Protein AF-A0A662SVB3-F1 (afdb_monomer)

pLDDT: mean 81.35, std 15.78, range [46.25, 95.31]

Mean predicted aligned error: 8.28 Å

Structure (mmCIF, N/CA/C/O backbone):
data_AF-A0A662SVB3-F1
#
_entry.id   AF-A0A662SVB3-F1
#
loop_
_atom_site.group_PDB
_atom_site.id
_atom_site.type_symbol
_atom_site.label_atom_id
_atom_site.label_alt_id
_atom_site.label_comp_id
_atom_site.label_asym_id
_atom_site.label_entity_id
_atom_site.label_seq_id
_atom_site.pdbx_PDB_ins_code
_atom_site.Cartn_x
_atom_site.Cartn_y
_atom_site.Cartn_z
_atom_site.occupancy
_atom_site.B_iso_or_equiv
_atom_site.auth_seq_id
_atom_site.auth_comp_id
_atom_site.auth_asym_id
_atom_site.auth_atom_id
_atom_site.pdbx_PDB_model_num
ATOM 1 N N . GLY A 1 1 ? -11.362 -13.127 -9.800 1.00 82.69 1 GLY A N 1
ATOM 2 C CA . GLY A 1 1 ? -10.386 -12.028 -9.662 1.00 82.69 1 GLY A CA 1
ATOM 3 C C . GLY A 1 1 ? -9.469 -12.337 -8.501 1.00 82.69 1 GLY A C 1
ATOM 4 O O . GLY A 1 1 ? -9.896 -13.052 -7.604 1.00 82.69 1 GLY A O 1
ATOM 5 N N . VAL A 1 2 ? -8.232 -11.847 -8.536 1.00 94.56 2 VAL A N 1
ATOM 6 C CA . VAL A 1 2 ? -7.239 -12.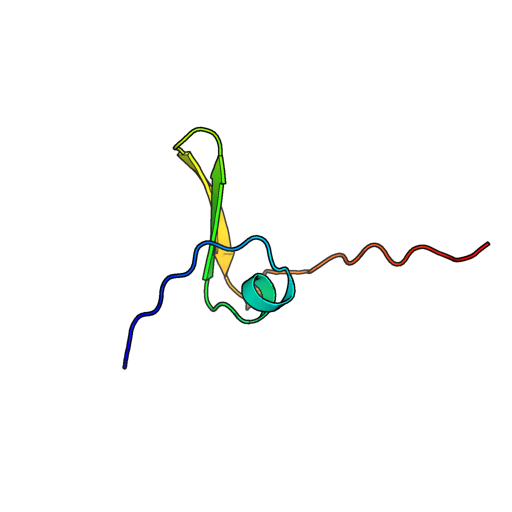050 -7.471 1.00 94.56 2 VAL A CA 1
ATOM 7 C C . VAL A 1 2 ? -6.942 -10.701 -6.829 1.00 94.56 2 VAL A C 1
ATOM 9 O O . VAL A 1 2 ? -6.807 -9.706 -7.536 1.00 94.56 2 VAL A O 1
ATOM 12 N N . THR A 1 3 ? -6.852 -10.672 -5.503 1.00 94.62 3 THR A N 1
ATOM 13 C CA . THR A 1 3 ? -6.443 -9.481 -4.753 1.00 94.62 3 THR A CA 1
ATOM 14 C C . THR A 1 3 ? -4.941 -9.535 -4.521 1.00 94.62 3 THR A C 1
ATOM 16 O O . THR A 1 3 ? -4.438 -10.529 -4.002 1.00 94.62 3 THR A O 1
ATOM 19 N N . VAL A 1 4 ? -4.235 -8.463 -4.877 1.00 93.31 4 VAL A N 1
ATOM 20 C CA . VAL A 1 4 ? -2.787 -8.335 -4.679 1.00 93.31 4 VAL A CA 1
ATOM 21 C C . VAL A 1 4 ? -2.510 -7.114 -3.811 1.00 93.31 4 VAL A C 1
ATOM 23 O O . VAL A 1 4 ? -3.066 -6.042 -4.038 1.00 93.31 4 VAL A O 1
ATOM 26 N N . MET A 1 5 ? -1.649 -7.285 -2.809 1.00 93.62 5 MET A N 1
ATOM 27 C CA . MET A 1 5 ? -1.143 -6.207 -1.963 1.00 93.62 5 MET A CA 1
ATOM 28 C C . MET A 1 5 ? 0.380 -6.202 -2.045 1.00 93.62 5 MET A C 1
ATOM 30 O O . MET A 1 5 ? 1.007 -7.253 -1.933 1.00 93.62 5 MET A O 1
ATOM 34 N N . ALA A 1 6 ? 0.968 -5.023 -2.222 1.00 92.88 6 ALA A N 1
ATOM 35 C CA . ALA A 1 6 ? 2.411 -4.841 -2.258 1.00 92.88 6 ALA A CA 1
ATOM 36 C C . ALA A 1 6 ? 2.804 -3.642 -1.391 1.00 92.88 6 ALA A C 1
ATOM 38 O O . ALA A 1 6 ? 2.155 -2.598 -1.434 1.00 92.88 6 ALA A O 1
ATOM 39 N N . ALA A 1 7 ? 3.876 -3.796 -0.614 1.00 94.25 7 ALA A N 1
ATOM 40 C CA . ALA A 1 7 ? 4.539 -2.705 0.086 1.00 94.25 7 ALA A CA 1
ATOM 41 C C . ALA A 1 7 ? 5.834 -2.403 -0.666 1.00 94.25 7 ALA A C 1
ATOM 43 O O . ALA A 1 7 ? 6.726 -3.246 -0.742 1.00 94.25 7 ALA A O 1
ATOM 44 N N . THR A 1 8 ? 5.905 -1.234 -1.290 1.00 93.12 8 THR A N 1
ATOM 45 C CA . THR A 1 8 ? 7.017 -0.873 -2.167 1.00 93.12 8 THR A CA 1
ATOM 46 C C . THR A 1 8 ? 7.293 0.619 -2.101 1.00 93.12 8 THR A C 1
ATOM 48 O O . THR A 1 8 ? 6.398 1.418 -1.831 1.00 93.12 8 THR A O 1
ATOM 51 N N . HIS A 1 9 ? 8.544 0.976 -2.371 1.00 90.50 9 HIS A N 1
ATOM 52 C CA . HIS A 1 9 ? 8.972 2.352 -2.604 1.00 90.50 9 HIS A CA 1
ATOM 53 C C . HIS A 1 9 ? 9.198 2.650 -4.094 1.00 90.50 9 HIS A C 1
ATOM 55 O O . HIS A 1 9 ? 9.497 3.788 -4.445 1.00 90.50 9 HIS A O 1
ATOM 61 N N . ASP A 1 10 ? 9.061 1.654 -4.975 1.00 91.06 10 ASP A N 1
ATOM 62 C CA . ASP A 1 10 ? 9.202 1.854 -6.416 1.00 91.06 10 ASP A CA 1
ATOM 63 C C . ASP A 1 10 ? 8.025 2.683 -6.951 1.00 91.06 10 ASP A C 1
ATOM 65 O O . ASP A 1 10 ? 6.862 2.274 -6.890 1.00 91.06 10 ASP A O 1
ATOM 69 N N . LEU A 1 11 ? 8.336 3.859 -7.500 1.00 87.62 11 LEU A N 1
ATOM 70 C CA . LEU A 1 11 ? 7.341 4.791 -8.027 1.00 87.62 11 LEU A CA 1
ATOM 71 C C . LEU A 1 11 ? 6.556 4.224 -9.218 1.00 87.62 11 LEU A C 1
ATOM 73 O O . LEU A 1 11 ? 5.387 4.564 -9.376 1.00 87.62 11 LEU A O 1
ATOM 77 N N . LYS A 1 12 ? 7.150 3.347 -10.036 1.00 88.56 12 LYS A N 1
ATOM 78 C CA . LYS A 1 12 ? 6.453 2.688 -11.153 1.00 88.56 12 LYS A CA 1
ATOM 79 C C . LYS A 1 12 ? 5.406 1.712 -10.635 1.00 88.56 12 LYS A C 1
ATOM 81 O O . LYS A 1 12 ? 4.313 1.638 -11.189 1.00 88.56 12 LYS A O 1
ATOM 86 N N . MET A 1 13 ? 5.725 0.989 -9.562 1.00 89.62 13 MET A N 1
ATOM 87 C CA . MET A 1 13 ? 4.776 0.084 -8.908 1.00 89.62 13 MET A CA 1
ATOM 88 C C . MET A 1 13 ? 3.638 0.844 -8.223 1.00 89.62 13 MET A C 1
ATOM 90 O O . MET A 1 13 ? 2.482 0.427 -8.299 1.00 89.62 13 MET A O 1
ATOM 94 N N . ILE A 1 14 ? 3.955 1.968 -7.575 1.00 89.00 14 ILE A N 1
ATOM 95 C CA . ILE A 1 14 ? 2.954 2.861 -6.980 1.00 89.00 14 ILE A CA 1
ATOM 96 C C . ILE A 1 14 ? 2.034 3.415 -8.070 1.00 89.00 14 ILE A C 1
ATOM 98 O O . ILE A 1 14 ? 0.822 3.413 -7.878 1.00 89.00 14 ILE A O 1
ATOM 102 N N . ASP A 1 15 ? 2.590 3.812 -9.221 1.00 84.88 15 ASP A N 1
ATOM 103 C CA . ASP A 1 15 ? 1.807 4.298 -10.352 1.00 84.88 15 ASP A CA 1
ATOM 104 C C . ASP A 1 15 ? 0.774 3.249 -10.784 1.00 84.88 15 ASP A C 1
ATOM 106 O O . ASP A 1 15 ? -0.420 3.495 -10.679 1.00 84.88 15 ASP A O 1
ATOM 110 N N . VAL A 1 16 ? 1.182 2.039 -11.172 1.00 88.56 16 VAL A N 1
ATOM 111 C CA . VAL A 1 16 ? 0.255 1.028 -11.730 1.00 88.56 16 VAL A CA 1
ATOM 11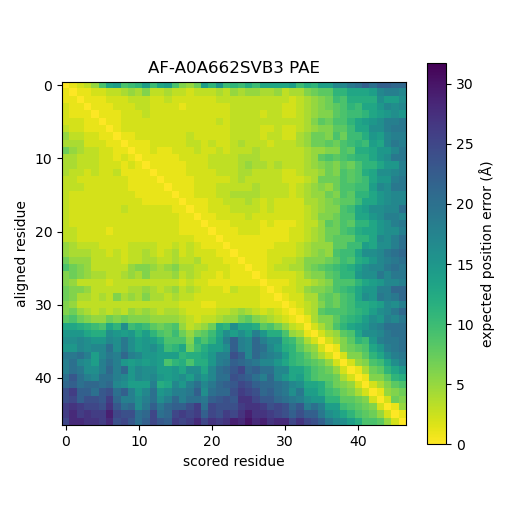2 C C . VAL A 1 16 ? -0.768 0.451 -10.738 1.00 88.56 16 VAL A C 1
ATOM 114 O O . VAL A 1 16 ? -1.634 -0.317 -11.152 1.00 88.56 16 VAL A O 1
ATOM 117 N N . SER A 1 17 ? -0.699 0.801 -9.453 1.00 91.06 17 SER A N 1
ATOM 118 C 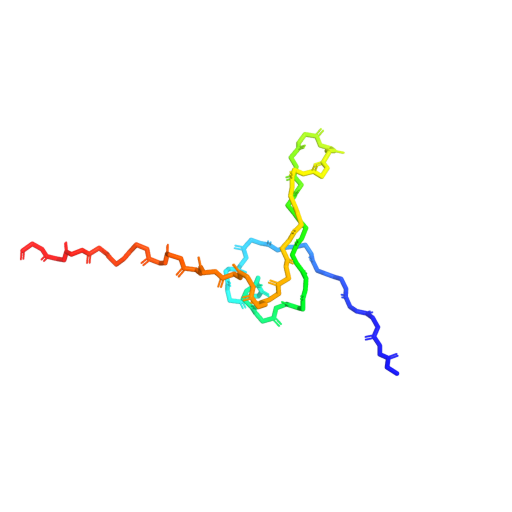CA . SER A 1 17 ? -1.581 0.268 -8.412 1.00 91.06 17 SER A CA 1
ATOM 119 C C . SER A 1 17 ? -2.977 0.904 -8.435 1.00 91.06 17 SER A C 1
ATOM 121 O O . SER A 1 17 ? -3.127 2.119 -8.550 1.00 91.06 17 SER A O 1
ATOM 123 N N . ASP A 1 18 ? -4.025 0.096 -8.238 1.00 89.88 18 ASP A N 1
ATOM 124 C CA . ASP A 1 18 ? -5.416 0.582 -8.196 1.00 89.88 18 ASP A CA 1
ATOM 125 C C . ASP A 1 18 ? -5.676 1.555 -7.028 1.00 89.88 18 ASP A C 1
ATOM 127 O O . ASP A 1 18 ? -6.470 2.503 -7.131 1.00 89.88 18 ASP A O 1
ATOM 131 N N . ARG A 1 19 ? -5.007 1.313 -5.893 1.00 90.56 19 ARG A N 1
ATOM 132 C CA . ARG A 1 19 ? -5.099 2.097 -4.658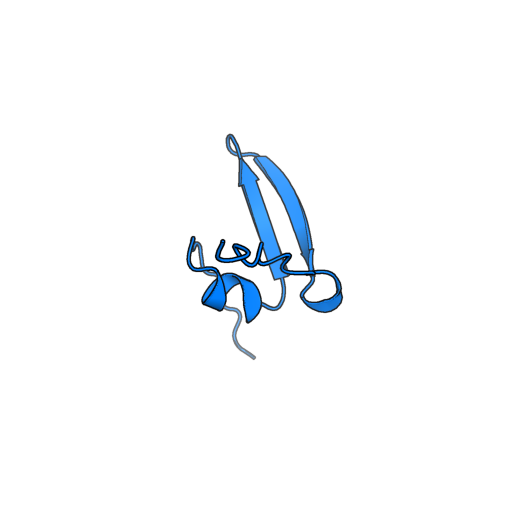 1.00 90.56 19 ARG A CA 1
ATOM 133 C C . ARG A 1 19 ? -3.754 2.124 -3.948 1.00 90.56 19 ARG A C 1
ATOM 135 O O . ARG A 1 19 ? -3.109 1.090 -3.809 1.00 90.56 19 ARG A O 1
ATOM 142 N N . ILE A 1 20 ? -3.398 3.289 -3.425 1.00 92.69 20 ILE A N 1
ATOM 143 C CA . ILE A 1 20 ? -2.160 3.508 -2.679 1.00 92.69 20 ILE A CA 1
ATOM 144 C C . ILE A 1 20 ? -2.533 3.914 -1.255 1.00 92.69 20 ILE A C 1
ATOM 146 O O . ILE A 1 20 ? -3.338 4.823 -1.048 1.00 92.69 20 ILE A O 1
ATOM 150 N N . VAL A 1 21 ? -1.962 3.229 -0.266 1.00 93.62 21 VAL A N 1
ATOM 151 C CA . VAL A 1 21 ? -2.147 3.534 1.158 1.00 93.62 21 VAL A CA 1
ATOM 152 C C . VAL A 1 21 ? -0.808 3.982 1.721 1.00 93.62 21 VAL A C 1
ATOM 154 O O . VAL A 1 21 ? 0.147 3.210 1.758 1.00 93.62 21 VAL A O 1
ATOM 157 N N . TRP A 1 22 ? -0.740 5.230 2.168 1.00 92.94 22 TRP A N 1
ATOM 158 C CA . TRP A 1 22 ? 0.467 5.801 2.748 1.00 92.94 22 TRP A CA 1
ATOM 159 C C . TRP A 1 22 ? 0.475 5.536 4.247 1.00 92.94 22 TRP A C 1
ATOM 161 O O . TRP A 1 22 ? -0.440 5.949 4.963 1.00 92.94 22 TRP A O 1
ATOM 171 N N . LEU A 1 23 ? 1.510 4.851 4.718 1.00 92.69 23 LEU A N 1
ATOM 172 C CA . LEU A 1 23 ? 1.689 4.494 6.120 1.00 92.69 23 LEU A CA 1
ATOM 173 C C . LEU A 1 23 ? 2.828 5.319 6.716 1.00 92.69 23 LEU A C 1
ATOM 175 O O . LEU A 1 23 ? 3.897 5.430 6.118 1.00 92.69 23 LEU A O 1
ATOM 179 N N . ARG A 1 24 ? 2.607 5.877 7.906 1.00 94.00 24 ARG A N 1
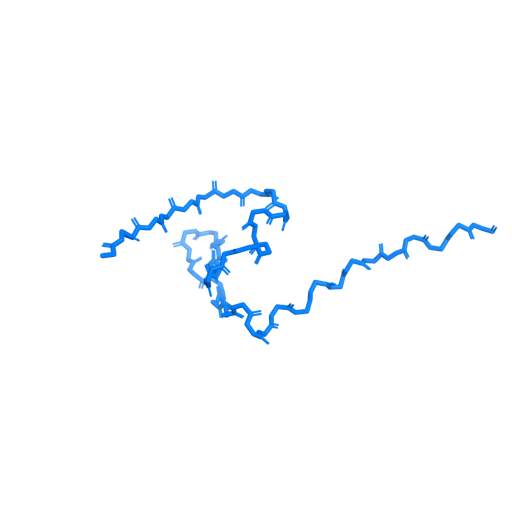ATOM 180 C CA . ARG A 1 24 ? 3.632 6.569 8.693 1.00 94.00 24 ARG A CA 1
ATOM 181 C C . ARG A 1 24 ? 3.357 6.356 10.177 1.00 94.00 24 ARG A C 1
ATOM 183 O O . ARG A 1 24 ? 2.214 6.474 10.609 1.00 94.00 24 ARG A O 1
ATOM 190 N N . ASP A 1 25 ? 4.392 6.009 10.937 1.00 95.31 25 ASP A N 1
ATOM 191 C CA . ASP A 1 25 ? 4.320 5.795 12.391 1.00 95.31 25 ASP A CA 1
ATOM 192 C C . ASP A 1 25 ? 3.202 4.818 12.813 1.00 95.31 25 ASP A C 1
ATOM 194 O O . ASP A 1 25 ? 2.454 5.051 13.762 1.00 95.31 25 ASP A O 1
ATOM 198 N N . GLY A 1 26 ? 3.039 3.727 12.053 1.00 94.31 26 GLY A N 1
ATOM 199 C CA . GLY A 1 26 ? 2.014 2.704 12.298 1.00 94.31 26 GLY A CA 1
ATOM 200 C C . GLY A 1 26 ? 0.577 3.141 11.989 1.00 94.31 26 GLY A C 1
ATOM 201 O O . GLY A 1 26 ? -0.360 2.396 12.269 1.00 94.31 26 GLY A O 1
ATOM 202 N N . LYS A 1 27 ? 0.381 4.331 11.407 1.00 94.81 27 LYS A N 1
ATOM 203 C CA . LYS A 1 27 ? -0.932 4.886 11.063 1.00 94.81 27 LYS A CA 1
ATOM 204 C C . LYS A 1 27 ? -1.068 5.106 9.561 1.00 94.81 27 LYS A C 1
ATOM 206 O O . LYS A 1 27 ? -0.095 5.380 8.859 1.00 94.81 27 LYS A O 1
ATOM 211 N N . ILE A 1 28 ? -2.303 5.020 9.072 1.00 94.50 28 ILE A N 1
ATOM 212 C CA . ILE A 1 28 ? -2.644 5.436 7.710 1.00 94.50 28 ILE A CA 1
ATOM 213 C C . ILE A 1 28 ? -2.642 6.960 7.677 1.00 94.50 28 ILE A C 1
ATOM 215 O O . ILE A 1 28 ? -3.419 7.602 8.380 1.00 94.50 28 ILE A O 1
ATOM 219 N N . GLN A 1 29 ? -1.765 7.529 6.859 1.00 94.31 29 GLN A N 1
ATOM 220 C CA . GLN A 1 29 ? -1.6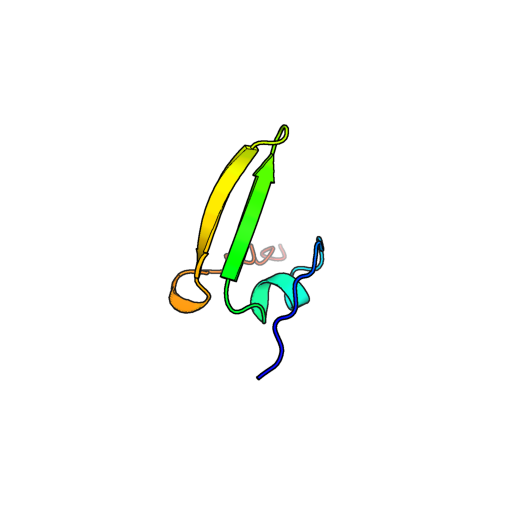66 8.969 6.670 1.00 94.31 29 GLN A CA 1
ATOM 221 C C . GLN A 1 29 ? -2.638 9.457 5.592 1.00 94.31 29 GLN A C 1
ATOM 223 O O . GLN A 1 29 ? -3.314 10.463 5.787 1.00 94.31 29 GLN A O 1
ATOM 228 N N . ARG A 1 30 ? -2.701 8.760 4.450 1.00 89.69 30 ARG A N 1
ATOM 229 C CA . ARG A 1 30 ? -3.630 9.068 3.353 1.00 89.69 30 ARG A CA 1
ATOM 230 C C . ARG A 1 30 ? -3.879 7.846 2.471 1.00 89.69 30 ARG A C 1
ATOM 232 O O . ARG A 1 30 ? -3.061 6.926 2.431 1.00 89.69 30 ARG A O 1
ATOM 239 N N . ILE A 1 31 ? -5.003 7.849 1.763 1.00 90.88 31 ILE A N 1
ATOM 240 C CA . ILE A 1 31 ? -5.372 6.820 0.786 1.00 90.88 31 ILE A CA 1
ATOM 241 C C . ILE A 1 31 ? -5.676 7.525 -0.529 1.00 90.88 31 ILE A C 1
ATOM 243 O O . ILE A 1 31 ? -6.520 8.414 -0.560 1.00 90.88 31 ILE A O 1
ATOM 247 N N . GLU A 1 32 ? -5.015 7.109 -1.601 1.00 88.38 32 GLU A N 1
ATOM 248 C CA . GLU A 1 32 ? -5.198 7.654 -2.946 1.00 88.38 32 GLU A CA 1
ATOM 249 C C . GLU A 1 32 ? -5.745 6.562 -3.872 1.00 88.38 32 GLU A C 1
ATOM 251 O O . GLU A 1 32 ? -5.371 5.387 -3.774 1.00 88.38 32 GLU A O 1
ATOM 256 N N . LYS A 1 33 ? -6.649 6.936 -4.780 1.00 81.06 33 LYS A N 1
ATOM 257 C CA . LYS A 1 33 ? -7.085 6.077 -5.894 1.00 81.06 33 LYS A CA 1
ATOM 258 C C . LYS A 1 33 ? -6.320 6.487 -7.148 1.00 81.06 33 LYS A C 1
ATOM 260 O O . LYS A 1 33 ? -6.082 7.675 -7.330 1.00 81.06 33 LYS A O 1
ATOM 265 N N . ARG A 1 34 ? -6.022 5.553 -8.061 1.00 68.88 34 ARG A N 1
ATOM 266 C CA . ARG A 1 34 ? -5.241 5.840 -9.288 1.00 68.88 34 ARG A CA 1
ATOM 267 C C . ARG A 1 34 ? -5.707 7.079 -10.074 1.00 68.88 34 ARG A C 1
ATOM 269 O O . ARG A 1 34 ? -4.879 7.805 -10.603 1.00 68.88 34 ARG A O 1
ATOM 276 N N . LYS A 1 35 ? -7.013 7.377 -10.100 1.00 62.47 35 LYS A N 1
ATOM 277 C CA . LYS A 1 35 ? -7.572 8.565 -10.783 1.00 62.47 35 LYS A CA 1
ATOM 278 C C . LYS A 1 35 ? -7.174 9.921 -10.168 1.00 62.47 35 LYS A C 1
ATOM 280 O O . LYS A 1 35 ? -7.371 10.938 -10.817 1.00 62.47 35 LYS A O 1
ATOM 285 N N . GLU A 1 36 ? -6.641 9.944 -8.949 1.00 57.50 36 GLU A N 1
ATOM 286 C CA . GLU A 1 36 ? -6.253 11.158 -8.210 1.00 57.50 36 GLU A CA 1
ATOM 287 C C . GLU A 1 36 ? -4.727 11.332 -8.101 1.00 57.50 36 GLU A C 1
ATOM 289 O O . GLU A 1 36 ? -4.249 12.363 -7.625 1.00 57.50 36 GLU A O 1
ATOM 294 N N . VAL A 1 37 ? -3.941 10.352 -8.562 1.00 57.94 37 VAL A N 1
ATOM 295 C CA . VAL A 1 37 ? -2.480 10.382 -8.448 1.00 57.94 37 VAL A CA 1
ATOM 296 C C . VAL A 1 37 ? -1.904 11.257 -9.560 1.00 57.94 37 VAL A C 1
ATOM 298 O O . VAL A 1 37 ? -1.580 10.797 -10.652 1.00 57.94 37 VAL A O 1
ATOM 301 N N . SER A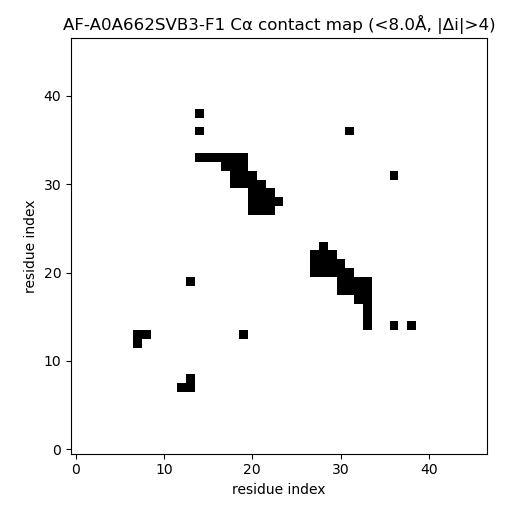 1 38 ? -1.752 12.550 -9.281 1.00 54.88 38 SER A N 1
ATOM 302 C CA . SER A 1 38 ? -0.861 13.408 -10.065 1.00 54.88 38 SER A CA 1
ATOM 303 C C . SER A 1 38 ? 0.572 13.193 -9.574 1.00 54.88 38 SER A C 1
ATOM 305 O O . SER A 1 38 ? 1.024 13.829 -8.622 1.00 54.88 38 SER A O 1
ATOM 307 N N . LEU A 1 39 ? 1.304 12.261 -10.195 1.00 59.81 39 LEU A N 1
ATOM 308 C CA . LEU A 1 39 ? 2.753 12.161 -10.001 1.00 59.81 39 LEU A CA 1
ATOM 309 C C . LEU A 1 39 ? 3.385 13.454 -10.533 1.00 59.81 39 LEU A C 1
ATOM 311 O O . LEU A 1 39 ? 3.706 13.569 -11.715 1.00 59.81 39 LEU A O 1
ATOM 315 N N . ARG A 1 40 ? 3.555 14.454 -9.659 1.00 52.91 40 ARG A N 1
ATOM 316 C CA . ARG A 1 40 ? 4.453 15.585 -9.905 1.00 52.91 40 ARG A CA 1
ATOM 317 C C . ARG A 1 40 ? 5.878 15.049 -9.869 1.00 52.91 40 ARG A C 1
ATOM 319 O O . ARG A 1 40 ? 6.576 15.154 -8.865 1.00 52.91 40 ARG A O 1
ATOM 326 N N . VAL A 1 41 ? 6.294 14.426 -10.966 1.00 59.97 41 VAL A N 1
ATOM 327 C CA . VAL A 1 41 ? 7.708 14.212 -11.245 1.00 59.97 41 VAL A CA 1
ATOM 328 C C . VAL A 1 41 ? 8.288 15.610 -11.415 1.00 59.97 41 VAL A C 1
ATOM 330 O O . VAL A 1 41 ? 8.011 16.279 -12.409 1.00 59.97 41 VAL A O 1
ATOM 333 N N . TYR A 1 42 ? 9.014 16.094 -10.408 1.00 46.25 42 TYR A N 1
ATOM 334 C CA . TYR A 1 42 ? 9.801 17.312 -10.542 1.00 46.25 42 TYR A CA 1
ATOM 335 C C . TYR A 1 42 ? 10.846 17.029 -11.618 1.00 46.25 42 TYR A C 1
ATOM 337 O O . TYR A 1 42 ? 11.820 16.316 -11.387 1.00 46.25 42 TYR A O 1
ATOM 345 N N . ARG A 1 43 ? 10.580 17.505 -12.836 1.00 53.28 43 ARG A N 1
ATOM 346 C CA . ARG A 1 43 ? 11.569 17.524 -13.904 1.00 53.28 43 ARG A CA 1
ATOM 347 C C . ARG A 1 43 ? 12.641 18.502 -13.434 1.00 53.28 43 ARG A C 1
ATOM 349 O O . ARG A 1 43 ? 12.325 19.654 -13.154 1.00 53.28 43 ARG A O 1
ATOM 356 N N . ILE A 1 44 ? 13.862 18.017 -13.256 1.00 70.88 44 ILE A N 1
ATOM 357 C CA . ILE A 1 44 ? 15.005 18.888 -13.001 1.00 70.88 44 ILE A CA 1
ATOM 358 C C . ILE A 1 44 ? 15.188 19.662 -14.310 1.00 70.88 44 ILE A C 1
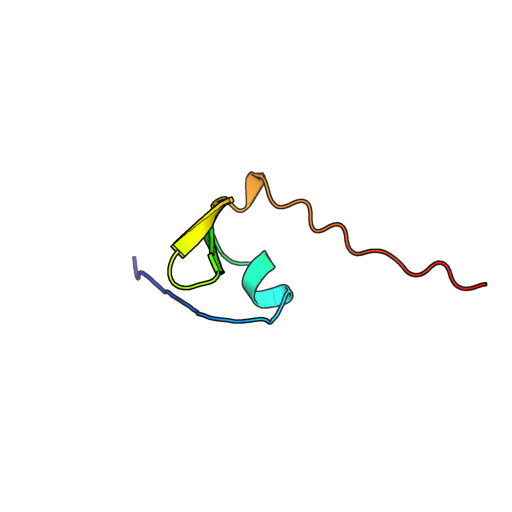ATOM 360 O O . ILE A 1 44 ? 15.406 19.040 -15.349 1.00 70.88 44 ILE A O 1
ATOM 364 N N . GLU A 1 45 ? 14.966 20.977 -14.297 1.00 60.59 45 GLU A N 1
ATOM 365 C CA . GLU A 1 45 ? 15.402 21.827 -15.405 1.00 60.59 45 GLU A CA 1
ATOM 366 C C . GLU A 1 45 ? 16.930 21.790 -15.401 1.00 60.59 45 GLU A C 1
ATOM 368 O O . GLU A 1 45 ? 17.568 22.167 -1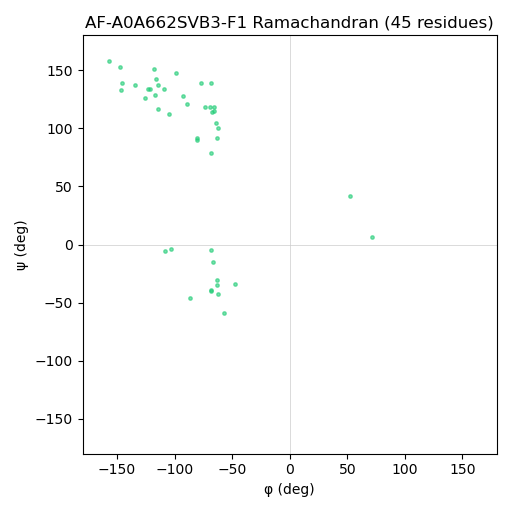4.416 1.00 60.59 45 GLU A O 1
ATOM 373 N N . GLU A 1 46 ? 17.504 21.220 -16.459 1.00 56.56 46 GLU A N 1
ATOM 374 C CA . GLU A 1 46 ? 18.935 21.325 -16.712 1.00 56.56 46 GLU A CA 1
ATOM 375 C C . GLU A 1 46 ? 19.257 22.780 -17.081 1.00 56.56 46 GLU A C 1
ATOM 377 O O . GLU A 1 46 ? 18.467 23.439 -17.759 1.00 56.56 46 GLU A O 1
ATOM 382 N N . ALA A 1 47 ? 20.377 23.252 -16.531 1.00 51.84 47 ALA A N 1
ATOM 383 C CA . ALA A 1 47 ? 20.845 24.637 -16.490 1.00 51.84 47 ALA A CA 1
ATOM 384 C C . ALA A 1 47 ? 20.961 25.341 -17.852 1.00 51.84 47 ALA A C 1
ATOM 386 O O . ALA A 1 47 ? 21.288 24.668 -18.856 1.00 51.84 47 ALA A O 1
#

Radius of gyration: 13.31 Å; Cα contacts (8 Å, |Δi|>4): 33; chains: 1; bounding box: 31×37×29 Å

Foldseek 3Di:
DDDDDDDDPDPVVVQVDQKDFDDDPNDTPDIDGNVRDPPPPPDPPDD

Secondary structure (DSSP, 8-state):
----------HHHHHH-SEEEEEETTEEEEEEEGGG-----------

Nearest PDB structures (foldseek):
  6bpp-assembly1_B  TM=8.705E-01  e=2.458E+00  Escherichia coli CFT073
  8q3r-assembly1_A  TM=5.483E-01  e=5.042E+00  Vaccinia virus Copenhagen
  8hpa-assembly1_C  TM=5.757E-01  e=5.417E+00  Monkeypox virus
  8hlz-assembly1_C  TM=4.941E-01  e=5.042E+00  Monkeypox virus

Sequence (47 aa):
GVTVMAATHDLKMIDVSDRIVWLRDGKIQRIEKRKEVSLRVYRIEEA

Solvent-accessible surface area (backbone atoms only — not comparable to full-atom values): 3429 Å² total; per-residue (Å²): 138,84,90,85,87,84,89,78,85,52,66,69,62,58,59,77,31,73,61,48,76,42,75,53,96,94,36,80,74,51,76,48,46,51,95,71,65,76,81,79,71,79,73,77,79,79,132